Protein AF-A0A8W8I766-F1 (afdb_monomer_lite)

Organism: Magallana gigas (NCBI:txid29159)

Sequence (57 aa):
CKDSGIKCPVAAGTTYDYTNTIPVLSAYPKIRLIVKYELVNEKKQPMFCVMLPAQIK

pLDDT: mean 89.41, std 5.96, range [70.88, 97.31]

Radius of gyration: 14.41 Å; chains: 1; bounding box: 32×20×34 Å

Foldseek 3Di:
DVVFQDDPPDDPPDDDRGDDDDDDDPPDDFAWDWDWDFDADPVRHTPDIDIHIDTDD

Secondary structure (DSSP, 8-state):
-TTSSPPSSPPTT------------TTS---EEEEEEEEE-TTS-EEEEEEEEEE--

InterPro domains:
  IPR003172 MD-2-related lipid-recognition domain [PF02221] (1-56)
  IPR014756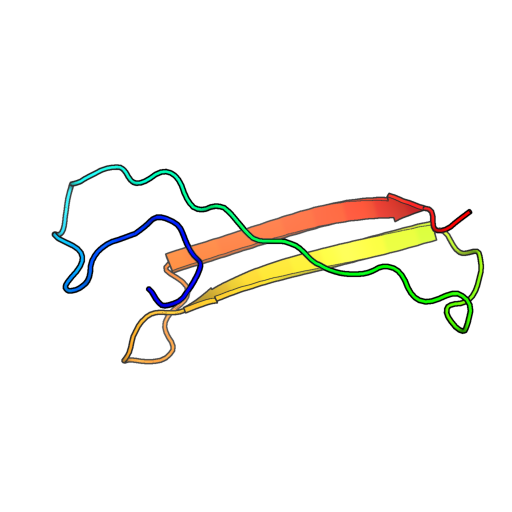 Immunoglobulin E-set [SSF81296] (1-56)

Structure (mmCIF, N/CA/C/O backbone):
data_AF-A0A8W8I766-F1
#
_entry.id   AF-A0A8W8I766-F1
#
loop_
_atom_site.group_PDB
_atom_site.id
_atom_site.type_symbol
_atom_site.label_atom_id
_atom_site.label_alt_id
_atom_site.label_comp_id
_atom_site.label_asym_id
_atom_site.label_entity_id
_atom_site.label_seq_id
_atom_site.pdbx_PDB_ins_code
_atom_site.Cartn_x
_atom_site.Cartn_y
_atom_site.Cartn_z
_atom_site.occupancy
_atom_site.B_iso_or_equiv
_atom_site.auth_seq_id
_atom_site.auth_comp_id
_atom_site.auth_asym_id
_atom_site.auth_atom_id
_atom_site.pdbx_PDB_model_num
ATOM 1 N N . CYS A 1 1 ? -2.163 1.647 12.699 1.00 70.88 1 CYS A N 1
ATOM 2 C CA . CYS A 1 1 ? -1.767 2.806 13.523 1.00 70.88 1 CYS A CA 1
ATOM 3 C C . CYS A 1 1 ? -0.262 3.013 13.540 1.00 70.88 1 CYS A C 1
ATOM 5 O O . CYS A 1 1 ? 0.172 4.126 13.266 1.00 70.88 1 CYS A O 1
ATOM 7 N N . LYS A 1 2 ? 0.555 1.982 13.790 1.00 76.31 2 LYS A N 1
ATOM 8 C CA . LYS A 1 2 ? 2.010 2.117 13.640 1.00 76.31 2 LYS A CA 1
ATOM 9 C C . LYS A 1 2 ? 2.372 2.512 12.199 1.00 76.31 2 LYS A C 1
ATOM 11 O O . LYS A 1 2 ? 1.832 1.915 11.272 1.00 76.31 2 LYS A O 1
ATOM 16 N N . ASP A 1 3 ? 3.183 3.558 12.057 1.00 75.38 3 ASP A N 1
ATOM 17 C CA . ASP A 1 3 ? 3.717 4.094 10.792 1.00 75.38 3 ASP A CA 1
ATOM 18 C C . ASP A 1 3 ? 2.669 4.451 9.718 1.00 75.38 3 ASP A C 1
ATOM 20 O O . ASP A 1 3 ? 2.985 4.551 8.540 1.00 75.38 3 ASP A O 1
ATOM 24 N N . SER A 1 4 ? 1.412 4.673 10.129 1.00 78.62 4 SER A N 1
ATOM 25 C CA . SER A 1 4 ? 0.280 4.919 9.213 1.00 78.62 4 SER A CA 1
ATOM 26 C C . SER A 1 4 ? -0.209 6.370 9.145 1.00 78.62 4 SER A C 1
ATOM 28 O O . SER A 1 4 ? -1.170 6.659 8.441 1.00 78.62 4 SER A O 1
ATOM 30 N N . GLY A 1 5 ? 0.368 7.267 9.952 1.00 77.88 5 GLY A N 1
ATOM 31 C CA . GLY A 1 5 ? -0.142 8.633 10.155 1.00 77.88 5 GLY A CA 1
ATOM 32 C C . GLY A 1 5 ? -1.376 8.734 11.069 1.00 77.88 5 GLY A C 1
ATOM 33 O O . GLY A 1 5 ? -1.715 9.820 11.527 1.00 77.88 5 GLY A O 1
ATOM 34 N N . ILE A 1 6 ? -2.008 7.605 11.411 1.00 84.81 6 ILE A N 1
ATOM 35 C CA . ILE A 1 6 ? -3.234 7.544 12.219 1.00 84.81 6 ILE A CA 1
ATOM 36 C C . ILE A 1 6 ? -2.931 7.185 13.681 1.00 84.81 6 ILE A C 1
ATOM 38 O O . ILE A 1 6 ? -2.308 6.154 13.963 1.00 84.81 6 ILE A O 1
ATOM 42 N N . LYS A 1 7 ? -3.443 7.991 14.623 1.00 82.50 7 LYS A N 1
ATOM 43 C CA . LYS A 1 7 ? -3.454 7.667 16.060 1.00 82.50 7 LYS A CA 1
ATOM 44 C C . LYS A 1 7 ? -4.621 6.738 16.395 1.00 82.50 7 LYS A C 1
ATOM 46 O O . LYS A 1 7 ? -5.756 7.000 16.019 1.00 82.50 7 LYS A O 1
ATOM 51 N N . CYS A 1 8 ? -4.324 5.670 17.129 1.00 82.94 8 CYS A N 1
ATOM 52 C CA . CYS A 1 8 ? -5.328 4.767 17.686 1.00 82.94 8 CYS A CA 1
ATOM 53 C C . CYS A 1 8 ? -5.755 5.222 19.097 1.00 82.94 8 CYS A C 1
ATOM 55 O O . CYS A 1 8 ? -4.914 5.776 19.811 1.00 82.94 8 CYS A O 1
ATOM 57 N N . PRO A 1 9 ? -6.997 4.923 19.530 1.00 86.19 9 PRO A N 1
ATOM 58 C CA . PRO A 1 9 ? -8.065 4.279 18.756 1.00 86.19 9 PRO A CA 1
ATOM 59 C C . PRO A 1 9 ? -8.679 5.229 17.715 1.00 86.19 9 PRO A C 1
ATOM 61 O O . PRO A 1 9 ? -8.758 6.435 17.929 1.00 86.19 9 PRO A O 1
ATOM 64 N N . VAL A 1 10 ? -9.110 4.675 16.581 1.00 85.19 10 VAL A N 1
ATOM 65 C CA . VAL A 1 10 ? -9.830 5.434 15.545 1.00 85.19 10 VAL A CA 1
ATOM 66 C C . VAL A 1 10 ? -11.284 5.658 15.962 1.00 85.19 10 VAL A C 1
ATOM 68 O O . VAL A 1 10 ? -11.949 4.739 16.439 1.00 85.19 10 VAL A O 1
ATOM 71 N N . ALA A 1 11 ? -11.781 6.879 15.782 1.00 87.44 11 ALA A N 1
ATOM 72 C CA . ALA A 1 11 ? -13.139 7.277 16.123 1.00 87.44 11 ALA A CA 1
ATOM 73 C C . ALA A 1 11 ? -14.089 7.076 14.934 1.00 87.44 11 ALA A C 1
ATOM 75 O O . ALA A 1 11 ? -13.780 7.429 13.794 1.00 87.44 11 ALA A O 1
ATOM 76 N N . ALA A 1 12 ? -15.275 6.526 15.205 1.00 85.94 12 ALA A N 1
ATOM 77 C CA . ALA A 1 12 ? -16.319 6.376 14.197 1.00 85.94 12 ALA A CA 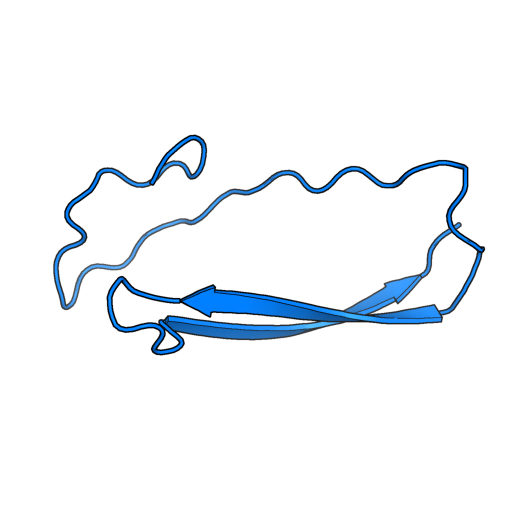1
ATOM 78 C C . ALA A 1 12 ? -16.780 7.748 13.666 1.00 85.94 12 ALA A C 1
ATOM 80 O O . ALA A 1 12 ? -16.803 8.732 14.401 1.00 85.94 12 ALA A O 1
ATOM 81 N N . GLY A 1 13 ? -17.139 7.815 12.380 1.00 87.19 13 GLY A N 1
ATOM 82 C CA . GLY A 1 13 ? -17.607 9.047 11.729 1.00 87.19 13 GLY A CA 1
ATOM 83 C C . 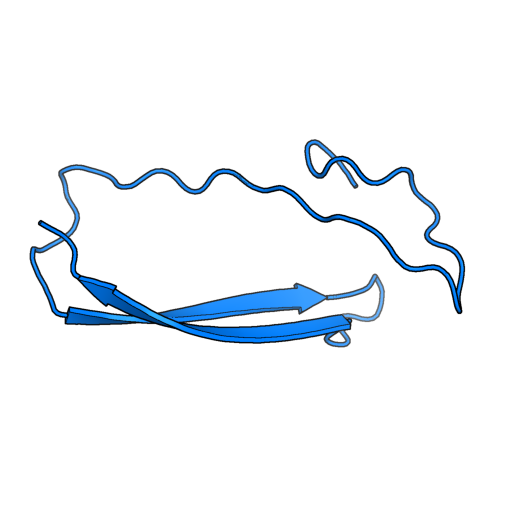GLY A 1 13 ? -16.518 10.085 11.427 1.00 87.19 13 GLY A C 1
ATOM 84 O O . GLY A 1 13 ? -16.825 11.140 10.884 1.00 87.19 13 GLY A O 1
ATOM 85 N N . THR A 1 14 ? -15.255 9.795 11.748 1.00 87.75 14 THR A N 1
ATOM 86 C CA . THR A 1 14 ? -14.119 10.676 11.446 1.00 87.75 14 THR A CA 1
ATOM 87 C C . THR A 1 14 ? -13.421 10.222 10.168 1.00 87.75 14 THR A C 1
ATOM 89 O O . THR A 1 14 ? -13.245 9.026 9.937 1.00 87.75 14 THR A O 1
ATOM 92 N N . THR A 1 15 ? -13.016 11.181 9.334 1.00 88.94 15 THR A N 1
ATOM 93 C CA . THR A 1 15 ? -12.193 10.913 8.147 1.00 88.94 15 THR A CA 1
ATOM 94 C C . THR A 1 15 ? -10.720 10.954 8.535 1.00 88.94 15 THR A C 1
ATOM 96 O O . THR A 1 15 ? -10.300 11.845 9.270 1.00 88.94 15 THR A O 1
ATOM 99 N N . TYR A 1 16 ? -9.946 9.987 8.046 1.00 87.69 16 TYR A N 1
ATOM 100 C CA . TYR A 1 16 ? -8.518 9.868 8.319 1.00 87.69 16 TYR A CA 1
ATOM 101 C C . TYR A 1 16 ? -7.739 9.735 7.017 1.00 87.69 16 TYR A C 1
ATOM 103 O O . TYR A 1 16 ? -8.119 8.941 6.155 1.00 87.69 16 TYR A O 1
ATOM 111 N N . ASP A 1 17 ? -6.609 10.431 6.935 1.00 88.12 17 ASP A N 1
ATOM 112 C CA . ASP A 1 17 ? -5.622 10.215 5.884 1.00 88.12 17 ASP A CA 1
ATOM 113 C C . ASP A 1 17 ? -4.694 9.070 6.294 1.00 88.12 17 ASP A C 1
ATOM 115 O O . ASP A 1 17 ? -4.013 9.123 7.323 1.00 88.12 17 ASP A O 1
ATOM 119 N N . TYR A 1 18 ? -4.701 8.005 5.497 1.00 86.31 18 TYR A N 1
ATOM 120 C CA . TYR A 1 18 ? -3.859 6.834 5.701 1.00 86.31 18 TYR A CA 1
ATOM 121 C C . TYR A 1 18 ? -2.694 6.851 4.713 1.00 86.31 18 TYR A C 1
ATOM 123 O O . TYR A 1 18 ? -2.907 6.813 3.499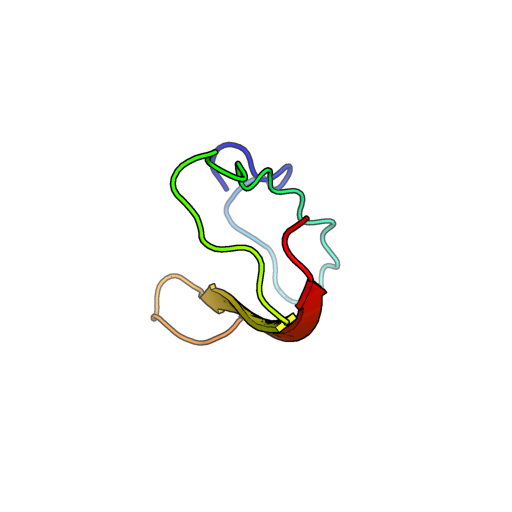 1.00 86.31 18 TYR A O 1
ATOM 131 N N . THR A 1 19 ? -1.468 6.830 5.235 1.00 86.69 19 THR A N 1
ATOM 132 C CA . THR A 1 19 ? -0.248 6.783 4.418 1.00 86.69 19 THR A CA 1
ATOM 133 C C . THR A 1 19 ? 0.508 5.487 4.674 1.00 86.69 19 THR A C 1
ATOM 135 O O . THR A 1 19 ? 0.673 5.078 5.821 1.00 86.69 19 THR A O 1
ATOM 138 N N . ASN A 1 20 ? 0.988 4.846 3.607 1.00 85.31 20 ASN A N 1
ATOM 139 C CA . ASN A 1 20 ? 1.827 3.655 3.691 1.00 85.31 20 ASN A CA 1
ATOM 140 C C . ASN A 1 20 ? 2.868 3.634 2.563 1.00 85.31 20 ASN A C 1
ATOM 142 O O . ASN A 1 20 ? 2.614 4.133 1.466 1.00 85.31 20 ASN A O 1
ATOM 146 N N . THR A 1 21 ? 4.011 3.005 2.828 1.00 87.56 21 THR A N 1
ATOM 147 C CA . THR A 1 21 ? 5.111 2.831 1.877 1.00 87.56 21 THR A CA 1
ATOM 148 C C . THR A 1 21 ? 5.289 1.347 1.584 1.00 87.56 21 THR A C 1
ATOM 150 O O . THR A 1 21 ? 5.598 0.565 2.481 1.00 87.56 21 THR A O 1
ATOM 153 N N . ILE A 1 22 ? 5.129 0.951 0.320 1.00 87.75 22 ILE A N 1
ATOM 154 C CA . ILE A 1 22 ? 5.310 -0.435 -0.128 1.00 87.75 22 ILE A CA 1
ATOM 155 C C . ILE A 1 22 ? 6.542 -0.493 -1.043 1.00 87.75 22 ILE A C 1
ATOM 157 O O . ILE A 1 22 ? 6.530 0.140 -2.100 1.00 87.75 22 ILE A O 1
ATOM 161 N N . PRO A 1 23 ? 7.610 -1.224 -0.674 1.00 91.38 23 PRO A N 1
ATOM 162 C CA . PRO A 1 23 ? 8.810 -1.311 -1.498 1.00 91.38 23 PRO A CA 1
ATOM 163 C C . PRO A 1 23 ? 8.584 -2.188 -2.737 1.00 91.38 23 PRO A C 1
ATOM 165 O O . PRO A 1 23 ? 8.024 -3.283 -2.654 1.00 91.38 23 PRO A O 1
ATOM 168 N N . VAL A 1 24 ? 9.090 -1.734 -3.885 1.00 92.31 24 VAL A N 1
ATOM 169 C CA . VAL A 1 24 ? 9.175 -2.535 -5.115 1.00 92.31 24 VAL A CA 1
ATOM 170 C C . VAL A 1 24 ? 10.568 -3.156 -5.180 1.00 92.31 24 VAL A C 1
ATOM 172 O O . VAL A 1 24 ? 11.559 -2.446 -5.337 1.00 92.31 24 VAL A O 1
ATOM 175 N N . LEU A 1 25 ? 10.655 -4.478 -5.020 1.00 93.94 25 LEU A N 1
ATOM 176 C CA . LEU A 1 25 ? 11.926 -5.202 -5.036 1.00 93.94 25 LEU A CA 1
ATOM 177 C C . LEU A 1 25 ? 12.349 -5.532 -6.469 1.00 93.94 25 LEU A C 1
ATOM 179 O O . LEU A 1 25 ? 11.519 -5.896 -7.300 1.00 93.94 25 LEU A O 1
ATOM 183 N N . SER A 1 26 ? 13.655 -5.493 -6.735 1.00 92.88 26 SER A N 1
ATOM 184 C CA . SER A 1 26 ? 14.234 -5.831 -8.045 1.00 92.88 26 SER A CA 1
ATOM 185 C C . SER A 1 26 ? 13.992 -7.283 -8.474 1.00 92.88 26 SER A C 1
ATOM 187 O O . SER A 1 26 ? 14.048 -7.584 -9.661 1.00 92.88 26 SER A O 1
ATOM 189 N N . ALA A 1 27 ? 13.705 -8.178 -7.525 1.00 95.75 27 ALA A N 1
ATOM 190 C CA . ALA A 1 27 ? 13.352 -9.569 -7.795 1.00 95.75 27 ALA A CA 1
ATOM 191 C C . ALA A 1 27 ? 11.947 -9.737 -8.406 1.00 95.75 27 ALA A C 1
ATOM 193 O O . ALA A 1 27 ? 11.620 -10.819 -8.894 1.00 95.75 27 ALA A O 1
ATOM 194 N N . TYR A 1 28 ? 11.097 -8.705 -8.362 1.00 94.62 28 TYR A N 1
ATOM 195 C CA . TYR A 1 28 ? 9.743 -8.795 -8.897 1.00 94.62 28 TYR A CA 1
ATOM 196 C C . TYR A 1 28 ? 9.732 -8.716 -10.430 1.00 94.62 28 TYR A C 1
ATOM 198 O O . TYR A 1 28 ? 10.431 -7.888 -11.018 1.00 94.62 28 TYR A O 1
ATOM 206 N N . PRO A 1 29 ? 8.927 -9.556 -11.103 1.00 95.88 29 PRO A N 1
ATOM 207 C CA . PRO A 1 29 ? 8.900 -9.604 -12.555 1.00 95.88 29 PRO A CA 1
ATOM 208 C C . PRO A 1 29 ? 8.231 -8.357 -13.147 1.00 95.88 29 PRO A C 1
ATOM 210 O O . PRO A 1 29 ? 7.286 -7.799 -12.586 1.00 95.88 29 PRO A O 1
ATOM 213 N N . LYS A 1 30 ? 8.686 -7.956 -14.337 1.00 96.88 30 LYS A N 1
ATOM 214 C CA . LYS A 1 30 ? 8.131 -6.827 -15.095 1.00 96.88 30 LYS A CA 1
ATOM 215 C C . LYS A 1 30 ? 6.812 -7.220 -15.759 1.00 96.88 30 LYS A C 1
ATOM 217 O O . LYS A 1 30 ? 6.802 -7.718 -16.883 1.00 96.88 30 LYS A O 1
ATOM 222 N N . ILE A 1 31 ? 5.701 -7.026 -15.056 1.00 97.31 31 ILE A N 1
ATOM 223 C CA . ILE A 1 31 ? 4.360 -7.415 -15.516 1.00 97.31 31 ILE A CA 1
ATOM 224 C C . ILE A 1 31 ? 3.322 -6.323 -15.254 1.00 97.31 31 ILE A C 1
ATOM 226 O O . ILE A 1 31 ? 3.530 -5.414 -14.447 1.00 97.31 31 ILE A O 1
ATOM 230 N N . ARG A 1 32 ? 2.175 -6.439 -15.932 1.00 97.25 32 ARG A N 1
ATOM 231 C CA . ARG A 1 32 ? 0.942 -5.719 -15.587 1.00 97.25 32 ARG A CA 1
ATOM 232 C C . ARG A 1 32 ? 0.136 -6.561 -14.606 1.00 97.25 32 ARG A C 1
ATOM 234 O O . ARG A 1 32 ? -0.006 -7.763 -14.812 1.00 97.25 32 ARG A O 1
ATOM 241 N N . LEU A 1 33 ? -0.387 -5.934 -13.563 1.00 95.75 33 LEU A N 1
ATOM 242 C CA . LEU A 1 33 ? -1.149 -6.603 -12.511 1.00 95.75 33 LEU A CA 1
ATOM 243 C C . LEU A 1 33 ? -2.200 -5.662 -11.917 1.00 95.75 33 LEU A C 1
ATOM 245 O O . LEU A 1 33 ? -2.168 -4.455 -12.150 1.00 95.75 33 LEU A O 1
ATOM 249 N N . ILE A 1 34 ? -3.116 -6.217 -11.126 1.00 96.88 34 ILE A N 1
ATOM 250 C CA . ILE A 1 34 ? -4.031 -5.446 -10.281 1.00 96.88 34 ILE A CA 1
ATOM 251 C C . ILE A 1 34 ? -3.558 -5.583 -8.835 1.00 96.88 34 I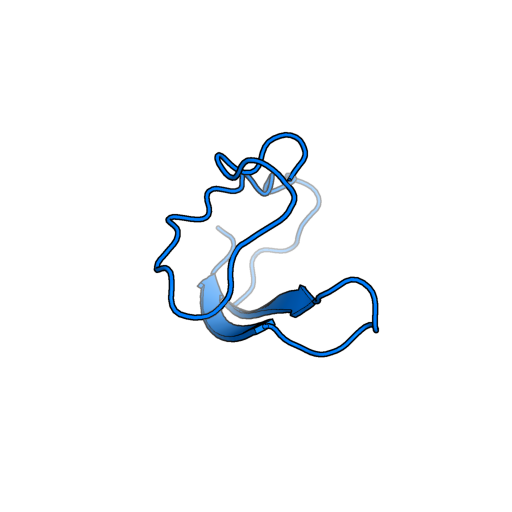LE A C 1
ATOM 253 O O . ILE A 1 34 ? -3.527 -6.686 -8.290 1.00 96.88 34 ILE A O 1
ATOM 257 N N . VAL A 1 35 ? -3.185 -4.471 -8.210 1.00 95.19 35 VAL A N 1
ATOM 258 C CA . VAL A 1 35 ? -2.873 -4.415 -6.782 1.00 95.19 35 VAL A CA 1
ATOM 259 C C . VAL A 1 35 ? -4.186 -4.438 -6.015 1.00 95.19 35 VAL A C 1
ATOM 261 O O . VAL A 1 35 ? -5.022 -3.555 -6.201 1.00 95.19 35 VAL A O 1
ATOM 264 N N . LYS A 1 36 ? -4.357 -5.423 -5.134 1.00 95.75 36 LYS A N 1
ATOM 265 C CA . LYS A 1 36 ? -5.431 -5.438 -4.138 1.00 95.75 36 LYS A CA 1
ATOM 266 C C . LYS A 1 36 ? -4.878 -4.899 -2.823 1.00 95.75 36 LYS A C 1
ATOM 268 O O . LYS A 1 36 ? -3.889 -5.431 -2.321 1.00 95.75 36 LYS A O 1
ATOM 273 N N . TYR A 1 37 ? -5.509 -3.867 -2.272 1.00 92.75 37 TYR A N 1
ATOM 274 C CA . TYR A 1 37 ? -5.092 -3.269 -1.008 1.00 92.75 37 TYR A CA 1
ATOM 275 C C . TYR A 1 37 ? -6.266 -3.165 -0.036 1.00 92.75 37 TYR A C 1
ATOM 277 O O . TYR A 1 37 ? -7.306 -2.594 -0.363 1.00 92.75 37 TYR A O 1
ATOM 285 N N . GLU A 1 38 ? -6.097 -3.745 1.151 1.00 93.25 38 GLU A N 1
ATOM 286 C CA . GLU A 1 38 ? -7.137 -3.867 2.173 1.00 93.25 38 GLU A CA 1
ATOM 287 C C . GLU A 1 38 ? -6.619 -3.356 3.515 1.00 93.25 38 GLU A C 1
ATOM 289 O O . GLU A 1 38 ? -5.543 -3.751 3.970 1.00 93.25 38 GLU A O 1
ATOM 294 N N . LEU A 1 39 ? -7.421 -2.516 4.168 1.00 89.25 39 LEU A N 1
ATOM 295 C CA . LEU A 1 39 ? -7.242 -2.171 5.573 1.00 89.25 39 LEU A CA 1
ATOM 296 C C . LEU A 1 39 ? -8.377 -2.803 6.364 1.00 89.25 39 LEU A C 1
ATOM 298 O O . LEU A 1 39 ? -9.547 -2.548 6.085 1.00 89.25 39 LEU A O 1
ATOM 302 N N . VAL A 1 40 ? -8.032 -3.615 7.359 1.00 90.12 40 VAL A N 1
ATOM 303 C CA . VAL A 1 40 ? -8.999 -4.284 8.231 1.00 90.12 40 VAL A CA 1
ATOM 304 C C . VAL A 1 40 ? -8.941 -3.721 9.645 1.00 90.12 40 VAL A C 1
ATOM 306 O O . VAL A 1 40 ? -7.883 -3.303 10.117 1.00 90.12 40 VAL A O 1
ATOM 309 N N . ASN A 1 41 ? -10.083 -3.723 10.327 1.00 85.81 41 ASN A N 1
ATOM 310 C CA . ASN A 1 41 ? -10.164 -3.382 11.744 1.00 85.81 41 ASN A CA 1
ATOM 311 C C . ASN A 1 41 ? -9.763 -4.573 12.639 1.00 85.81 41 ASN A C 1
ATOM 313 O O . ASN A 1 41 ? -9.464 -5.671 12.166 1.00 85.81 41 ASN A O 1
ATOM 317 N N . GLU A 1 42 ? -9.815 -4.377 13.957 1.00 84.69 42 GLU A N 1
ATOM 318 C CA . GLU A 1 42 ? -9.451 -5.398 14.954 1.00 84.69 42 GLU A CA 1
ATOM 319 C C . GLU A 1 42 ? -10.326 -6.664 14.895 1.00 84.69 42 GLU A C 1
ATOM 321 O O . GLU A 1 42 ? -9.901 -7.741 15.307 1.00 84.69 42 GLU A O 1
ATOM 326 N N . LYS A 1 43 ? -11.529 -6.566 14.315 1.00 89.75 43 LYS A N 1
ATOM 327 C CA . LYS A 1 43 ? -12.446 -7.692 14.076 1.00 89.75 43 LYS A CA 1
ATOM 328 C C . LYS A 1 43 ? -12.227 -8.359 12.712 1.00 89.75 43 LYS A C 1
ATOM 330 O O . LYS A 1 43 ? -13.066 -9.149 12.285 1.00 89.75 43 LYS A O 1
ATOM 335 N N . LYS A 1 44 ? -11.129 -8.038 12.016 1.00 87.38 44 LYS A N 1
ATOM 336 C CA . LYS A 1 44 ? -10.810 -8.487 10.646 1.00 87.38 44 LYS A CA 1
ATOM 337 C C . LYS A 1 44 ? -11.861 -8.095 9.600 1.00 87.38 44 LYS A C 1
ATOM 339 O O . LYS A 1 44 ? -11.976 -8.746 8.566 1.00 87.38 44 LYS A O 1
ATOM 344 N N . GLN A 1 45 ? -12.624 -7.035 9.850 1.00 88.69 45 GLN A N 1
ATOM 345 C CA . GLN A 1 45 ? -13.590 -6.516 8.885 1.00 88.69 45 GLN A CA 1
ATOM 346 C C . GLN A 1 45 ? -12.931 -5.429 8.031 1.00 88.69 45 GLN A C 1
ATOM 348 O O . GLN A 1 45 ? -12.208 -4.595 8.586 1.00 88.69 45 GLN A O 1
ATOM 353 N N . PRO A 1 46 ? -13.167 -5.410 6.709 1.00 88.44 46 PRO A N 1
ATOM 354 C CA . PRO A 1 46 ? -12.580 -4.409 5.830 1.00 88.44 46 PRO A CA 1
ATOM 355 C C . PRO A 1 46 ? -13.134 -3.020 6.162 1.00 88.44 46 PRO A C 1
ATOM 357 O O . PRO A 1 46 ? -14.338 -2.788 6.101 1.00 88.44 46 PRO A O 1
ATOM 360 N N . MET A 1 47 ? -12.240 -2.097 6.511 1.00 87.25 47 MET A N 1
ATOM 361 C CA . MET A 1 47 ? -12.529 -0.663 6.595 1.00 87.25 47 MET A CA 1
ATOM 362 C C . MET A 1 47 ? -12.505 -0.034 5.203 1.00 87.25 47 MET A C 1
ATOM 364 O O . MET A 1 47 ? -13.354 0.791 4.883 1.00 87.25 47 MET A O 1
ATOM 368 N N . PHE A 1 48 ? -11.560 -0.462 4.363 1.00 89.38 48 PHE A N 1
ATOM 369 C CA . PHE A 1 48 ? -11.588 -0.215 2.926 1.00 89.38 48 PHE A CA 1
ATOM 370 C C . PHE A 1 48 ? -10.923 -1.365 2.165 1.00 89.38 48 PHE A C 1
ATOM 372 O O . PHE A 1 48 ? -10.070 -2.081 2.697 1.00 89.38 48 PHE A O 1
ATOM 379 N N . CYS A 1 49 ? -11.302 -1.502 0.896 1.00 93.31 49 CYS A N 1
ATOM 380 C CA . CYS A 1 49 ? -10.690 -2.406 -0.067 1.00 93.31 49 CYS A CA 1
ATOM 381 C C . CYS A 1 49 ? -10.645 -1.705 -1.426 1.00 93.31 49 CYS A C 1
ATOM 383 O O . CYS A 1 49 ? -11.686 -1.286 -1.932 1.00 93.31 49 CYS A O 1
ATOM 385 N N . VAL A 1 50 ? -9.458 -1.590 -2.021 1.00 94.12 50 VAL A N 1
ATOM 386 C CA . VAL A 1 50 ? -9.268 -0.972 -3.341 1.00 94.12 50 VAL A CA 1
ATOM 387 C C . VAL A 1 50 ? -8.504 -1.896 -4.283 1.00 94.12 50 VAL A C 1
ATOM 389 O O . VAL A 1 50 ? -7.672 -2.701 -3.859 1.00 94.12 50 VAL A O 1
ATOM 392 N N . MET A 1 51 ? -8.800 -1.770 -5.576 1.00 96.50 51 MET A N 1
ATOM 393 C CA . MET A 1 51 ? -8.129 -2.475 -6.665 1.00 96.50 51 MET A CA 1
ATOM 394 C C . MET A 1 51 ? -7.535 -1.452 -7.628 1.00 96.50 51 MET A C 1
ATOM 396 O O . MET A 1 51 ? -8.256 -0.611 -8.161 1.00 96.50 51 MET A O 1
ATOM 400 N N . LEU A 1 52 ? -6.222 -1.514 -7.832 1.00 95.06 52 LEU A N 1
ATOM 401 C CA . LEU A 1 52 ? -5.469 -0.520 -8.593 1.00 95.06 52 LEU A CA 1
ATOM 402 C C . LEU A 1 52 ? 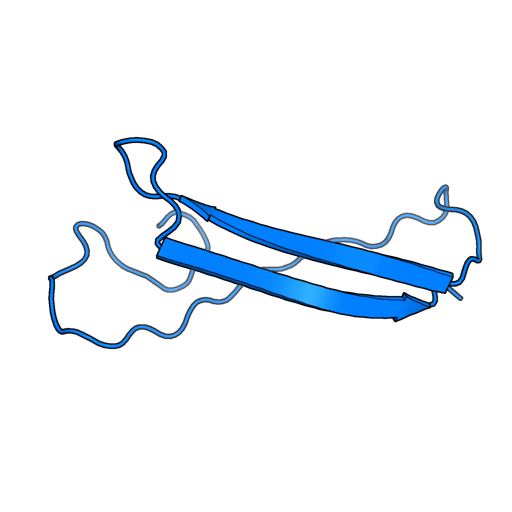-4.690 -1.217 -9.716 1.00 95.06 52 LEU A C 1
ATOM 404 O O . LEU A 1 52 ? -3.838 -2.057 -9.418 1.00 95.06 52 LEU A O 1
ATOM 408 N N . PRO A 1 53 ? -4.935 -0.908 -10.999 1.00 97.00 53 PRO A N 1
ATOM 409 C CA . PRO A 1 53 ? -4.086 -1.412 -12.070 1.00 97.00 53 PRO A CA 1
ATOM 410 C C . PRO A 1 53 ? -2.683 -0.803 -11.969 1.00 97.00 53 PRO A C 1
ATOM 412 O O . PRO A 1 53 ? -2.530 0.409 -11.825 1.00 97.00 53 PRO A O 1
ATOM 415 N N . ALA A 1 54 ? -1.653 -1.641 -12.065 1.00 95.00 54 ALA A N 1
ATOM 416 C CA . ALA A 1 54 ? -0.256 -1.234 -11.978 1.00 95.00 54 ALA A CA 1
ATOM 417 C C . ALA A 1 54 ? 0.621 -2.001 -12.977 1.00 95.00 54 ALA A C 1
ATOM 419 O O . ALA A 1 54 ? 0.273 -3.083 -13.457 1.00 95.00 54 ALA A O 1
ATOM 420 N N . GLN A 1 55 ? 1.791 -1.439 -13.275 1.00 95.62 55 GLN A N 1
ATOM 421 C CA . GLN A 1 55 ? 2.821 -2.088 -14.077 1.00 95.62 55 GLN A CA 1
ATOM 422 C C . GLN A 1 55 ? 4.177 -1.961 -13.381 1.00 95.62 55 GLN A C 1
ATOM 424 O O . GLN A 1 55 ? 4.625 -0.849 -13.103 1.00 95.62 55 GLN A O 1
ATOM 429 N N . ILE A 1 56 ? 4.840 -3.096 -13.154 1.00 95.25 56 ILE A N 1
ATOM 430 C CA . ILE A 1 56 ? 6.221 -3.151 -12.660 1.00 95.25 56 ILE A CA 1
ATOM 431 C C . ILE A 1 56 ? 7.162 -2.978 -13.866 1.00 95.25 56 ILE A C 1
ATOM 433 O O . ILE A 1 56 ? 6.990 -3.661 -14.881 1.00 95.25 56 ILE A O 1
ATOM 437 N N . LYS A 1 57 ? 8.108 -2.033 -13.782 1.00 88.50 57 LYS A N 1
ATOM 438 C CA . LYS A 1 57 ? 9.047 -1.667 -14.861 1.00 88.50 57 LYS A CA 1
ATOM 439 C C . LYS A 1 57 ? 10.476 -2.104 -14.576 1.00 88.50 57 LYS A C 1
ATOM 441 O O . LYS A 1 57 ? 10.858 -2.150 -13.394 1.00 88.50 57 LYS A O 1
#